Protein AF-A0A212C2B9-F1 (afdb_monomer)

Secondary structure (DSSP, 8-state):
-HHHHHHHHHHH---HHHHHHHHHHHHHHHHHHHHHHHHHHHHHHHHSSTTTT-HHHHS-BTTBEEEEEHHHHHHHHHHHHHHHHHHHHS--PPEEEEEEESSSTTS--EEEE-HHHHHHHHHHHHHHHHHHHHHHTTTT---PPEEEEEEE-SS-EEE-

Nearest PDB structures (foldseek):
  8zm2-assembly1_A-2  TM=9.764E-01  e=1.425E-20  Homo sapiens
  7ebb-assembly1_A  TM=9.852E-01  e=1.696E-19  Homo sapiens
  2e0a-assembly1_B  TM=9.721E-01  e=1.394E-19  Homo sapiens
  7ebb-assembly1_B  TM=9.433E-01  e=2.676E-19  Homo sapiens
  7eat-assembly1_B  TM=9.596E-01  e=1.198E-18  Homo sapiens

Solvent-accessible surface area (backbone atoms only — not comparable to full-atom values): 9058 Å² total; per-residue (Å²): 110,70,64,61,53,49,54,46,39,74,74,74,50,87,54,74,67,59,50,52,52,51,49,58,47,50,55,53,52,52,51,52,51,51,51,52,50,51,55,52,47,33,52,45,55,69,67,57,78,84,48,92,79,49,75,70,53,77,65,27,65,48,64,33,22,72,69,32,50,53,66,60,41,45,49,56,16,43,54,57,28,39,56,53,37,30,74,78,64,78,47,66,53,51,80,44,79,48,80,45,30,72,75,48,73,95,47,84,58,62,42,73,39,45,60,70,61,55,25,53,54,45,23,56,50,39,42,52,52,46,50,53,45,52,68,74,27,58,92,72,77,58,61,72,58,49,70,37,42,40,38,33,50,96,87,50,78,46,80,81

Radius of gyration: 19.75 Å; Cα contacts (8 Å, |Δi|>4): 176; chains: 1; bounding box: 50×35×52 Å

Structure (mmCIF, N/CA/C/O backbone):
data_AF-A0A212C2B9-F1
#
_entry.id   AF-A0A212C2B9-F1
#
loop_
_atom_site.group_PDB
_atom_site.id
_atom_site.type_symbol
_atom_site.label_atom_id
_atom_site.label_alt_id
_atom_site.label_comp_id
_atom_site.label_asym_id
_atom_site.label_entity_id
_atom_site.label_seq_id
_atom_site.pdbx_PDB_ins_code
_atom_site.Cartn_x
_atom_site.Cartn_y
_atom_site.Cartn_z
_atom_site.occupancy
_atom_site.B_iso_or_equiv
_atom_site.auth_seq_id
_atom_site.auth_comp_id
_atom_site.auth_asym_id
_atom_site.auth_atom_id
_atom_site.pdbx_PDB_model_num
ATOM 1 N N . MET A 1 1 ? 21.974 0.874 -2.342 1.00 87.25 1 MET A N 1
ATOM 2 C CA . MET A 1 1 ? 21.520 -0.462 -2.796 1.00 87.25 1 MET A CA 1
ATOM 3 C C . MET A 1 1 ? 20.866 -0.373 -4.166 1.00 87.25 1 MET A C 1
ATOM 5 O O . MET A 1 1 ? 21.416 -0.961 -5.076 1.00 87.25 1 MET A O 1
ATOM 9 N N . ALA A 1 2 ? 19.765 0.375 -4.337 1.00 92.25 2 ALA A N 1
ATOM 10 C CA . ALA A 1 2 ? 19.106 0.512 -5.645 1.00 92.25 2 ALA A CA 1
ATOM 11 C C . ALA A 1 2 ? 20.039 1.072 -6.736 1.00 92.25 2 ALA A C 1
ATOM 13 O O . ALA A 1 2 ? 20.124 0.496 -7.810 1.00 92.25 2 ALA A O 1
ATOM 14 N N . GLU A 1 3 ? 20.800 2.123 -6.421 1.00 94.00 3 GLU A N 1
ATOM 15 C CA . GLU A 1 3 ? 21.782 2.736 -7.330 1.00 94.00 3 GLU A CA 1
ATOM 16 C C . GLU A 1 3 ? 22.835 1.737 -7.833 1.00 94.00 3 GLU A C 1
ATOM 18 O O . GLU A 1 3 ? 22.990 1.581 -9.034 1.00 94.00 3 GLU A O 1
ATOM 23 N N . GLY A 1 4 ? 23.441 0.937 -6.949 1.00 94.81 4 GLY A N 1
ATOM 24 C CA . GLY A 1 4 ? 24.406 -0.089 -7.367 1.00 94.81 4 GLY A CA 1
ATOM 25 C C . GLY A 1 4 ? 23.819 -1.184 -8.272 1.00 94.81 4 GLY A C 1
ATOM 26 O O . GLY A 1 4 ? 24.532 -1.748 -9.093 1.00 94.81 4 GLY A O 1
ATOM 27 N N . VAL A 1 5 ? 22.516 -1.481 -8.168 1.00 94.19 5 VAL A N 1
ATOM 28 C CA . VAL A 1 5 ? 21.844 -2.401 -9.108 1.00 94.19 5 VAL A CA 1
ATOM 29 C C . VAL A 1 5 ? 21.635 -1.730 -10.470 1.00 94.19 5 VAL A C 1
ATOM 31 O O . VAL A 1 5 ? 21.746 -2.395 -11.498 1.00 94.19 5 VAL A O 1
ATOM 34 N N . VAL A 1 6 ? 21.365 -0.421 -10.489 1.00 95.00 6 VAL A N 1
ATOM 35 C CA . VAL A 1 6 ? 21.270 0.370 -11.726 1.00 95.00 6 VAL A CA 1
ATOM 36 C C . VAL A 1 6 ? 22.634 0.458 -12.410 1.00 95.00 6 VAL A C 1
ATOM 38 O O . VAL A 1 6 ? 22.728 0.092 -13.575 1.00 95.00 6 VAL A O 1
ATOM 41 N N . GLU A 1 7 ? 23.694 0.813 -11.681 1.00 96.31 7 GLU A N 1
ATOM 42 C CA . GLU A 1 7 ? 25.072 0.848 -12.196 1.00 96.31 7 GLU A CA 1
ATOM 43 C C . GLU A 1 7 ? 25.502 -0.508 -12.771 1.00 96.31 7 GLU A C 1
ATOM 45 O O . GLU A 1 7 ? 26.092 -0.578 -13.851 1.00 96.31 7 GLU A O 1
ATOM 50 N N . TYR A 1 8 ? 25.171 -1.604 -12.073 1.00 93.94 8 TYR A N 1
ATOM 51 C CA . TYR A 1 8 ? 25.438 -2.960 -12.550 1.00 93.94 8 TYR A CA 1
ATOM 52 C C . TYR A 1 8 ? 24.719 -3.240 -13.873 1.00 93.94 8 TYR A C 1
ATOM 54 O O . TYR A 1 8 ? 25.336 -3.700 -14.834 1.00 93.94 8 TYR A O 1
ATOM 62 N N . LYS A 1 9 ? 23.421 -2.924 -13.939 1.00 94.31 9 LYS A N 1
ATOM 63 C CA . LYS A 1 9 ? 22.607 -3.099 -15.144 1.00 94.31 9 LYS A CA 1
ATOM 64 C C . LYS A 1 9 ? 23.137 -2.275 -16.320 1.00 94.31 9 LYS A C 1
ATOM 66 O O . LYS A 1 9 ? 23.150 -2.771 -17.443 1.00 94.31 9 LYS A O 1
ATOM 71 N N . GLU A 1 10 ? 23.554 -1.036 -16.079 1.00 95.12 10 GLU A N 1
ATOM 72 C CA . GLU A 1 10 ? 24.099 -0.143 -17.109 1.00 95.12 10 GLU A CA 1
ATOM 73 C C . GLU A 1 10 ? 25.476 -0.602 -17.607 1.00 95.12 10 GLU A C 1
ATOM 75 O O . GLU A 1 10 ? 25.754 -0.513 -18.801 1.00 95.12 10 GLU A O 1
ATOM 80 N N . SER A 1 11 ? 26.312 -1.146 -16.719 1.00 95.88 11 SER A N 1
ATOM 81 C CA . SER A 1 11 ? 27.681 -1.562 -17.052 1.00 95.88 11 SER A CA 1
ATOM 82 C C . SER A 1 11 ? 27.763 -2.949 -17.699 1.00 95.88 11 SER A C 1
ATOM 84 O O . SER A 1 11 ? 28.598 -3.168 -18.575 1.00 95.88 11 SER A O 1
ATOM 86 N N . PHE A 1 12 ? 26.928 -3.899 -17.264 1.00 93.44 12 PHE A N 1
ATOM 87 C CA . PHE A 1 12 ? 27.049 -5.319 -17.630 1.00 93.44 12 PHE A CA 1
ATOM 88 C C . PHE A 1 12 ? 25.833 -5.879 -18.382 1.00 93.44 12 PHE A C 1
ATOM 90 O O . PHE A 1 12 ? 25.879 -7.010 -18.866 1.00 93.44 12 PHE A O 1
ATOM 97 N N . GLY A 1 13 ? 24.756 -5.101 -18.522 1.00 90.56 13 GLY A N 1
ATOM 98 C CA . GLY A 1 13 ? 23.504 -5.563 -19.112 1.00 90.56 13 GLY A CA 1
ATOM 99 C C . GLY A 1 13 ? 22.671 -6.415 -18.150 1.00 90.56 13 GLY A C 1
ATOM 100 O O . GLY A 1 13 ? 22.843 -6.378 -16.933 1.00 90.56 13 GLY A O 1
ATOM 101 N N . VAL A 1 14 ? 21.708 -7.158 -18.702 1.00 90.88 14 VAL A N 1
ATOM 102 C CA . VAL A 1 14 ? 20.768 -7.982 -17.928 1.00 90.88 14 VAL A CA 1
ATOM 103 C C . VAL A 1 14 ? 2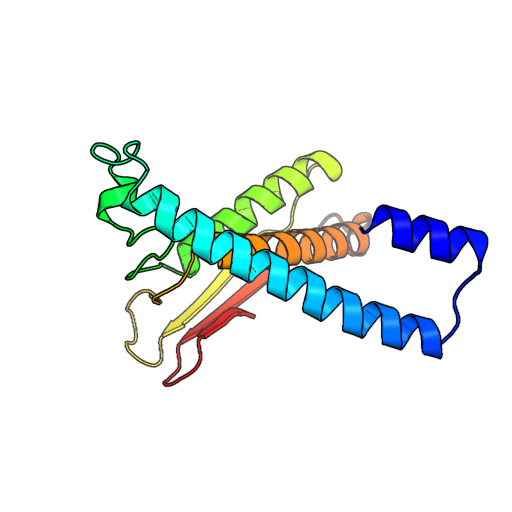0.752 -9.395 -18.493 1.00 90.88 14 VAL A C 1
ATOM 105 O O . VAL A 1 14 ? 20.409 -9.583 -19.659 1.00 90.88 14 VAL A O 1
ATOM 108 N N . ASP A 1 15 ? 21.054 -10.387 -17.657 1.00 92.88 15 ASP A N 1
ATOM 109 C CA . ASP A 1 15 ? 20.828 -11.798 -17.967 1.00 92.88 15 ASP A CA 1
ATOM 110 C C . ASP A 1 15 ? 19.789 -12.421 -17.008 1.00 92.88 15 ASP A C 1
ATOM 112 O O . ASP A 1 15 ? 19.633 -11.957 -15.867 1.00 92.88 15 ASP A O 1
ATOM 116 N N . PRO A 1 16 ? 19.044 -13.458 -17.441 1.00 93.69 16 PRO A N 1
ATOM 117 C CA . PRO A 1 16 ? 17.960 -14.029 -16.640 1.00 93.69 16 PRO A CA 1
ATOM 118 C C . PRO A 1 16 ? 18.416 -14.637 -15.309 1.00 93.69 16 PRO A C 1
ATOM 120 O O . PRO A 1 16 ? 17.694 -14.542 -14.316 1.00 93.69 16 PRO A O 1
ATOM 123 N N . VAL A 1 17 ? 19.609 -15.240 -15.271 1.00 94.88 17 VAL A N 1
ATOM 124 C CA . VAL A 1 17 ? 20.112 -15.945 -14.084 1.00 94.88 17 VAL A CA 1
ATOM 125 C C . VAL A 1 17 ? 20.497 -14.932 -13.014 1.00 94.88 17 VAL A C 1
ATOM 127 O O . VAL A 1 17 ? 20.056 -15.035 -11.867 1.00 94.88 17 VAL A O 1
ATOM 130 N N . THR A 1 18 ? 21.257 -13.904 -13.387 1.00 93.44 18 THR A N 1
ATOM 131 C CA . THR A 1 18 ? 21.607 -12.824 -12.464 1.00 93.44 18 THR A CA 1
ATOM 132 C C . THR A 1 18 ? 20.371 -12.068 -12.001 1.00 93.44 18 THR A C 1
ATOM 134 O O . THR A 1 18 ? 20.259 -11.776 -10.814 1.00 93.44 18 THR A O 1
ATOM 137 N N . SER A 1 19 ? 19.402 -11.817 -12.885 1.00 94.38 19 SER A N 1
ATOM 138 C CA . SER A 1 19 ? 18.151 -11.144 -12.508 1.00 94.38 19 SER A CA 1
ATOM 139 C C . SER A 1 19 ? 17.406 -11.898 -11.407 1.00 94.38 19 SER A C 1
ATOM 141 O O . SER A 1 19 ? 16.993 -11.295 -10.417 1.00 94.38 19 SER A O 1
ATOM 143 N N . GLN A 1 20 ? 17.291 -13.224 -11.530 1.00 95.94 20 GLN A N 1
ATOM 144 C CA . GLN A 1 20 ? 16.652 -14.060 -10.514 1.00 95.94 20 GLN A CA 1
ATOM 145 C C . GLN A 1 20 ? 17.416 -14.029 -9.181 1.00 95.94 20 GLN A C 1
ATOM 147 O O . GLN A 1 20 ? 16.807 -13.910 -8.116 1.00 95.94 20 GLN A O 1
ATOM 152 N N . ASN A 1 21 ? 18.748 -14.093 -9.233 1.00 96.06 21 ASN A N 1
ATOM 153 C CA . ASN A 1 21 ? 19.593 -14.043 -8.040 1.00 96.06 21 ASN A CA 1
ATOM 154 C C . ASN A 1 21 ? 19.518 -12.682 -7.334 1.00 96.06 21 ASN A C 1
ATOM 156 O O . ASN A 1 21 ? 19.418 -12.626 -6.108 1.00 96.06 21 ASN A O 1
ATOM 160 N N . VAL A 1 22 ? 19.529 -11.588 -8.101 1.00 95.88 22 VAL A N 1
ATOM 161 C CA . VAL A 1 22 ? 19.386 -10.220 -7.590 1.00 95.88 22 VAL A CA 1
ATOM 162 C C . VAL A 1 22 ? 18.009 -10.035 -6.961 1.00 95.88 22 VAL A C 1
ATOM 164 O O . VAL A 1 22 ? 17.935 -9.526 -5.847 1.00 95.88 22 VAL A O 1
ATOM 167 N N . GLN A 1 23 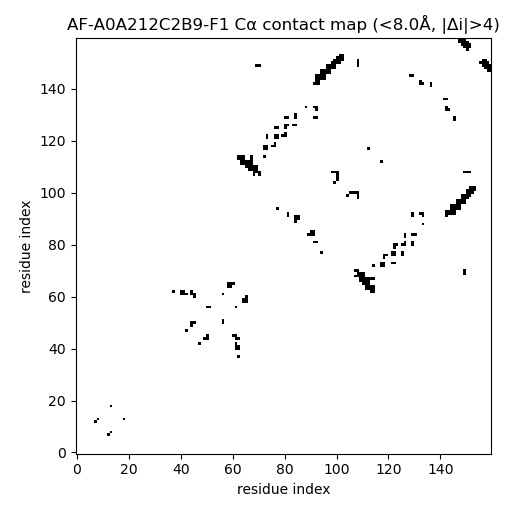? 16.936 -10.500 -7.606 1.00 96.44 23 GLN A N 1
ATOM 168 C CA . GLN A 1 23 ? 15.582 -10.445 -7.047 1.00 96.44 23 GLN A CA 1
ATOM 169 C C . GLN A 1 23 ? 15.509 -11.171 -5.696 1.00 96.44 23 GLN A C 1
ATOM 171 O O . GLN A 1 23 ? 15.132 -10.573 -4.689 1.00 96.44 23 GLN A O 1
ATOM 176 N N . TYR A 1 24 ? 15.964 -12.429 -5.650 1.00 97.56 24 TYR A N 1
ATOM 177 C CA . TYR A 1 24 ? 16.000 -13.222 -4.418 1.00 97.56 24 TYR A CA 1
ATOM 178 C C . TYR A 1 24 ? 16.804 -12.532 -3.305 1.00 97.56 24 TYR A C 1
ATOM 180 O O . TYR A 1 24 ? 16.395 -12.510 -2.140 1.00 97.56 24 TYR A O 1
ATOM 188 N N . PHE A 1 25 ? 17.951 -11.951 -3.659 1.00 97.75 25 PHE A N 1
ATOM 189 C CA . PHE A 1 25 ? 18.780 -11.209 -2.721 1.00 97.75 25 PHE A CA 1
ATOM 190 C C . PHE A 1 25 ? 18.064 -9.962 -2.189 1.00 97.75 25 PHE A C 1
ATOM 192 O O . PHE A 1 25 ? 18.020 -9.763 -0.973 1.00 97.75 25 PHE A O 1
ATOM 199 N N . LEU A 1 26 ? 17.503 -9.132 -3.072 1.00 97.94 26 LEU A N 1
ATOM 200 C CA . LEU A 1 26 ? 16.879 -7.863 -2.702 1.00 97.94 26 LEU A CA 1
ATOM 201 C C . LEU A 1 26 ? 15.651 -8.078 -1.820 1.00 97.94 26 LEU A C 1
ATOM 203 O O . LEU A 1 26 ? 15.509 -7.368 -0.824 1.00 97.94 26 LEU A O 1
ATOM 207 N N . ASP A 1 27 ? 14.828 -9.088 -2.107 1.00 98.00 27 ASP A N 1
ATOM 208 C CA . ASP A 1 27 ? 13.661 -9.414 -1.284 1.00 98.00 27 ASP A CA 1
ATOM 209 C C . ASP A 1 27 ? 14.074 -9.740 0.157 1.00 98.00 27 ASP A C 1
ATOM 211 O O . ASP A 1 27 ? 13.543 -9.182 1.122 1.00 98.00 27 ASP A O 1
ATOM 215 N N . ARG A 1 28 ? 15.101 -10.579 0.326 1.00 98.06 28 ARG A N 1
ATOM 216 C CA . ARG A 1 28 ? 15.628 -10.938 1.652 1.00 98.06 28 ARG A CA 1
ATOM 217 C C . ARG A 1 28 ? 16.308 -9.763 2.338 1.00 98.06 28 ARG A C 1
ATOM 219 O O . ARG A 1 28 ? 16.118 -9.557 3.538 1.00 98.06 28 ARG A O 1
ATOM 226 N N . PHE A 1 29 ? 17.091 -8.993 1.591 1.00 98.25 29 PHE A N 1
ATOM 227 C CA . PHE A 1 29 ? 17.802 -7.830 2.104 1.00 98.25 29 PHE A CA 1
ATOM 228 C C . PHE A 1 29 ? 16.824 -6.773 2.627 1.00 98.25 29 PHE A C 1
ATOM 230 O O . PHE A 1 29 ? 16.954 -6.307 3.763 1.00 98.25 29 PHE A O 1
ATOM 237 N N . TYR A 1 30 ? 15.806 -6.418 1.841 1.00 98.12 30 TYR A N 1
ATOM 238 C CA . TYR A 1 30 ? 14.824 -5.419 2.244 1.00 98.12 30 TYR A CA 1
ATOM 239 C C . TYR A 1 30 ? 13.897 -5.929 3.347 1.00 98.12 30 TYR A C 1
ATOM 241 O O . TYR A 1 30 ? 13.626 -5.166 4.277 1.00 98.12 30 TYR A O 1
ATOM 249 N N . MET A 1 31 ? 13.508 -7.208 3.339 1.00 98.06 31 MET A N 1
ATOM 250 C CA . MET A 1 31 ? 12.763 -7.804 4.453 1.00 98.06 31 MET A CA 1
ATOM 251 C C . MET A 1 31 ? 13.569 -7.767 5.760 1.00 98.06 31 MET A C 1
ATOM 253 O O . MET A 1 31 ? 13.061 -7.336 6.796 1.00 98.06 31 MET A O 1
ATOM 257 N N . SER A 1 32 ? 14.859 -8.121 5.711 1.00 98.25 32 SER A N 1
ATOM 258 C CA . SER A 1 32 ? 15.766 -8.008 6.861 1.00 98.25 32 SER A CA 1
ATOM 259 C C . SER A 1 32 ? 15.903 -6.562 7.340 1.00 98.25 32 SER A C 1
ATOM 261 O O . SER A 1 32 ? 15.974 -6.296 8.538 1.00 98.25 32 SER A O 1
ATOM 263 N N . ARG A 1 33 ? 15.936 -5.592 6.424 1.00 97.88 33 ARG A N 1
ATOM 264 C CA . ARG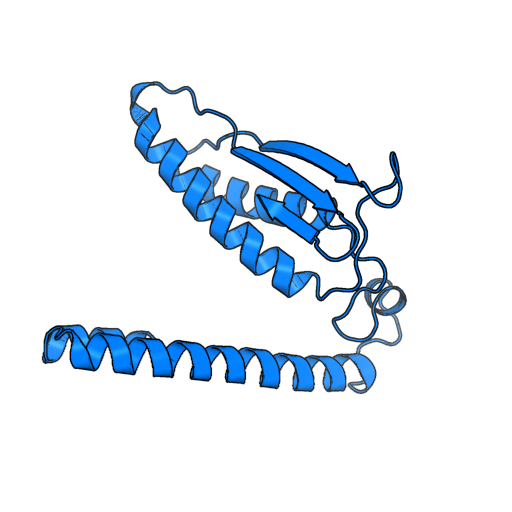 A 1 33 ? 16.004 -4.176 6.794 1.00 97.88 33 ARG A CA 1
ATOM 265 C C . ARG A 1 33 ? 14.715 -3.698 7.466 1.00 97.88 33 ARG A C 1
ATOM 267 O O . ARG A 1 33 ? 14.788 -2.919 8.418 1.00 97.88 33 ARG A O 1
ATOM 274 N N . ILE A 1 34 ? 13.552 -4.144 6.990 1.00 98.12 34 ILE A N 1
ATOM 275 C CA . ILE A 1 34 ? 12.254 -3.839 7.607 1.00 98.12 34 ILE A CA 1
ATOM 276 C C . ILE A 1 34 ? 12.198 -4.426 9.024 1.00 98.12 34 ILE A C 1
ATOM 278 O O . ILE A 1 34 ? 11.831 -3.706 9.953 1.00 98.12 34 ILE A O 1
ATOM 282 N N . SER A 1 35 ? 12.635 -5.674 9.226 1.00 98.44 35 SER A N 1
ATOM 283 C CA . SER A 1 35 ? 12.625 -6.312 10.551 1.00 98.44 35 SER A CA 1
ATOM 284 C C . SER A 1 35 ? 13.574 -5.635 11.547 1.00 98.44 35 SER A C 1
ATOM 286 O O . SER A 1 35 ? 13.175 -5.353 12.677 1.00 98.44 35 SER A O 1
ATOM 288 N N . ILE A 1 36 ? 14.791 -5.269 11.127 1.00 98.38 36 ILE A N 1
ATOM 289 C CA . ILE A 1 36 ? 15.737 -4.515 11.967 1.00 98.38 36 ILE A CA 1
ATOM 290 C C . ILE A 1 36 ? 15.133 -3.166 12.378 1.00 98.38 36 ILE A C 1
ATOM 292 O O . ILE A 1 36 ? 15.171 -2.801 13.554 1.00 98.38 36 ILE A O 1
ATOM 296 N N . ARG A 1 37 ? 14.520 -2.434 11.434 1.00 96.81 37 ARG A N 1
ATOM 297 C CA . ARG A 1 37 ? 13.833 -1.168 11.741 1.00 96.81 37 ARG A CA 1
ATOM 298 C C . ARG A 1 37 ? 12.662 -1.368 12.695 1.00 96.81 37 ARG A C 1
ATOM 300 O O . ARG A 1 37 ? 12.464 -0.525 13.563 1.00 96.81 37 ARG A O 1
ATOM 307 N N . MET A 1 38 ? 11.912 -2.460 12.561 1.00 97.38 38 MET A N 1
ATOM 308 C CA . MET A 1 38 ? 10.820 -2.790 13.474 1.00 97.38 38 MET A CA 1
ATOM 309 C C . MET A 1 38 ? 11.331 -2.956 14.911 1.00 97.38 38 MET A C 1
ATOM 311 O O . MET A 1 38 ? 10.809 -2.307 15.814 1.00 97.38 38 MET A O 1
ATOM 315 N N . LEU A 1 39 ? 12.390 -3.746 15.122 1.00 97.56 39 LEU A N 1
ATOM 316 C CA . LEU A 1 39 ? 12.974 -3.972 16.451 1.00 97.56 39 LEU A CA 1
ATOM 317 C C . LEU A 1 39 ? 13.528 -2.684 17.074 1.00 97.56 39 LEU A C 1
ATOM 319 O O . LEU A 1 39 ? 13.227 -2.376 18.228 1.00 97.56 39 LEU A O 1
ATOM 323 N N . LEU A 1 40 ? 14.296 -1.908 16.301 1.00 95.19 40 LEU A N 1
ATOM 324 C CA . LEU A 1 40 ? 14.859 -0.638 16.763 1.00 95.19 40 LEU A CA 1
ATOM 325 C C . LEU A 1 40 ? 13.758 0.363 17.124 1.00 95.19 40 LEU A C 1
ATOM 327 O O . LEU A 1 40 ? 13.787 0.936 18.211 1.00 95.19 40 LEU A O 1
ATOM 331 N N . ASN A 1 41 ? 12.757 0.530 16.253 1.00 92.62 41 ASN A N 1
ATOM 332 C CA . ASN A 1 41 ? 11.640 1.440 16.499 1.00 92.62 41 ASN A CA 1
ATOM 333 C C . ASN A 1 41 ? 10.863 1.042 17.753 1.00 92.62 41 ASN A C 1
ATOM 335 O O . ASN A 1 41 ? 10.538 1.906 18.559 1.00 92.62 41 ASN A O 1
ATOM 339 N N . GLN A 1 42 ? 10.591 -0.249 17.942 1.00 93.81 42 GLN A N 1
ATOM 340 C CA . GLN A 1 42 ? 9.898 -0.740 19.131 1.00 93.81 42 GLN A CA 1
ATOM 341 C C . GLN A 1 42 ? 10.670 -0.405 20.409 1.00 93.81 42 GLN A C 1
ATOM 343 O O . GLN A 1 42 ? 10.118 0.221 21.315 1.00 93.81 42 GLN A O 1
ATOM 348 N N . HIS A 1 43 ? 11.964 -0.732 20.458 1.00 92.44 43 HIS A N 1
ATOM 349 C CA . HIS A 1 43 ? 12.796 -0.434 21.621 1.00 92.44 43 HIS A CA 1
ATOM 350 C C . HIS A 1 43 ? 12.880 1.077 21.893 1.00 92.44 43 HIS A C 1
ATOM 352 O O . HIS A 1 43 ? 12.652 1.528 23.015 1.00 92.44 43 HIS A O 1
ATOM 358 N N . SER A 1 44 ? 13.148 1.885 20.864 1.00 90.38 44 SER A N 1
ATOM 359 C CA . SER A 1 44 ? 13.253 3.339 21.010 1.00 90.38 44 SER A CA 1
ATOM 360 C C . SER A 1 44 ? 11.933 4.003 21.410 1.00 90.38 44 SER A C 1
ATOM 362 O O . SER A 1 44 ? 11.951 4.921 22.226 1.00 90.38 44 SER A O 1
ATOM 364 N N . LEU A 1 45 ? 10.788 3.565 20.878 1.00 89.25 45 LEU A N 1
ATOM 365 C CA . LEU A 1 45 ? 9.485 4.162 21.203 1.00 89.25 45 LEU A CA 1
ATOM 366 C C . LEU A 1 45 ? 9.029 3.821 22.625 1.00 89.25 45 LEU A C 1
ATOM 368 O O . LEU A 1 45 ? 8.400 4.658 23.271 1.00 89.25 45 LEU A O 1
ATOM 372 N N . LEU A 1 46 ? 9.354 2.624 23.118 1.00 88.44 46 LEU A N 1
ATOM 373 C CA . LEU A 1 46 ? 8.977 2.183 24.463 1.00 88.44 46 LEU A CA 1
ATOM 374 C C . LEU A 1 46 ? 9.935 2.703 25.545 1.00 88.44 46 LEU A C 1
ATOM 376 O O . LEU A 1 46 ? 9.486 3.098 26.620 1.00 88.44 46 LEU A O 1
ATOM 380 N N . PHE A 1 47 ? 11.241 2.738 25.265 1.00 88.81 47 PHE A N 1
ATOM 381 C CA . PHE A 1 47 ? 12.272 2.987 26.282 1.00 88.81 47 PHE A CA 1
ATOM 382 C C . PHE A 1 47 ? 13.113 4.249 26.037 1.00 88.81 47 PHE A C 1
ATOM 384 O O . PHE A 1 47 ? 13.842 4.681 26.924 1.00 88.81 47 PHE A O 1
ATOM 391 N N . GLY A 1 48 ? 12.995 4.900 24.877 1.00 81.88 48 GLY A N 1
ATOM 392 C CA . GLY A 1 48 ? 13.825 6.047 24.476 1.00 81.88 48 GLY A CA 1
ATOM 393 C C . GLY A 1 48 ? 13.464 7.398 25.110 1.00 81.88 48 GLY A C 1
ATOM 394 O O . GLY A 1 48 ? 13.901 8.436 24.619 1.00 81.88 48 GLY A O 1
ATOM 395 N N . GLY A 1 49 ? 12.637 7.426 26.160 1.00 67.38 49 GLY A N 1
ATOM 396 C CA . GLY A 1 49 ? 12.390 8.608 27.003 1.00 67.38 49 GLY A CA 1
ATOM 397 C C . GLY A 1 49 ? 11.566 9.757 26.396 1.00 67.38 49 GLY A C 1
ATOM 398 O O . GLY A 1 49 ? 11.061 10.588 27.145 1.00 67.38 49 GLY A O 1
ATOM 399 N N . LYS A 1 50 ? 11.360 9.801 25.072 1.00 60.12 50 LYS A N 1
ATOM 400 C CA . LYS A 1 50 ? 10.686 10.917 24.369 1.00 60.12 50 LYS A CA 1
ATOM 401 C C . LYS A 1 50 ? 9.145 10.888 24.397 1.00 60.12 50 LYS A C 1
ATOM 403 O O . LYS A 1 50 ? 8.518 11.818 23.903 1.00 60.12 50 LYS A O 1
ATOM 408 N N . GLY A 1 51 ? 8.526 9.849 24.967 1.00 55.56 51 GLY A N 1
ATOM 409 C CA . GLY A 1 51 ? 7.104 9.537 24.748 1.00 55.56 51 GLY A CA 1
ATOM 410 C C . GLY A 1 51 ? 6.137 9.711 25.924 1.00 55.56 51 GLY A C 1
ATOM 411 O O . GLY A 1 51 ? 4.947 9.470 25.746 1.00 55.56 51 GLY A O 1
ATOM 412 N N . LYS A 1 52 ? 6.579 10.145 27.114 1.00 53.72 52 LYS A N 1
ATOM 413 C CA . LYS A 1 52 ? 5.704 10.186 28.311 1.00 53.72 52 LYS A CA 1
ATOM 414 C C . LYS A 1 52 ? 4.532 11.192 28.242 1.00 53.72 52 LYS A C 1
ATOM 416 O O . LYS A 1 52 ? 3.713 11.199 29.154 1.00 53.72 52 LYS A O 1
ATOM 421 N N . GLY A 1 53 ? 4.420 12.010 27.186 1.00 52.81 53 GLY A N 1
ATOM 422 C CA . GLY A 1 53 ? 3.400 13.068 27.073 1.00 52.81 53 GLY A CA 1
ATOM 423 C C . GLY A 1 53 ? 2.546 13.107 25.797 1.00 52.81 53 GLY A C 1
ATOM 424 O O . GLY A 1 53 ? 1.530 13.798 25.802 1.00 52.81 53 GLY A O 1
ATOM 425 N N . SER A 1 54 ? 2.885 12.391 24.714 1.00 57.03 54 SER A N 1
ATOM 426 C CA . SER A 1 54 ? 2.092 12.488 23.472 1.00 57.03 54 SER A CA 1
ATOM 427 C C . SER A 1 54 ? 0.869 11.569 23.504 1.00 57.03 54 SER A C 1
ATOM 429 O O . SER A 1 54 ? 0.981 10.375 23.784 1.00 57.03 54 SER A O 1
ATOM 431 N N . LEU A 1 55 ? -0.305 12.106 23.159 1.00 55.28 55 LEU A N 1
ATOM 432 C CA . LEU A 1 55 ? -1.569 11.364 23.036 1.00 55.28 55 LEU A CA 1
ATOM 433 C C . LEU A 1 55 ? -1.465 10.166 22.074 1.00 55.28 55 LEU A C 1
ATOM 435 O O . LEU A 1 55 ? -2.123 9.150 22.294 1.00 55.28 55 LEU A O 1
ATOM 439 N N . SER A 1 56 ? -0.600 10.248 21.057 1.00 56.94 56 SER A N 1
ATOM 440 C CA . SER A 1 56 ? -0.347 9.159 20.106 1.00 56.94 56 SER A CA 1
ATOM 441 C C . SER A 1 56 ? 0.320 7.933 20.747 1.00 56.94 56 SER A C 1
ATOM 443 O O . SER A 1 56 ? -0.022 6.811 20.376 1.00 56.94 56 SER A O 1
ATOM 445 N N . HIS A 1 57 ? 1.165 8.111 21.772 1.00 59.34 57 HIS A N 1
ATOM 446 C CA . HIS A 1 57 ? 1.776 7.001 22.522 1.00 59.34 57 HIS A CA 1
ATOM 447 C C . HIS A 1 57 ? 0.792 6.279 23.448 1.00 59.34 57 HIS A C 1
ATOM 449 O O . HIS A 1 57 ? 1.032 5.133 23.803 1.00 59.34 57 HIS A O 1
ATOM 455 N N . ARG A 1 58 ? -0.328 6.908 23.834 1.00 66.44 58 ARG A N 1
ATOM 456 C CA . ARG A 1 58 ? -1.323 6.265 24.712 1.00 66.44 58 ARG A CA 1
ATOM 457 C C . ARG A 1 58 ? -2.171 5.212 23.997 1.00 66.44 58 ARG A C 1
ATOM 459 O O . ARG A 1 58 ? -2.701 4.326 24.654 1.00 66.44 58 ARG A O 1
ATOM 466 N N . LYS A 1 59 ? -2.305 5.320 22.671 1.00 79.38 59 LYS A N 1
ATOM 467 C CA . LYS A 1 59 ? -3.080 4.384 21.840 1.00 79.38 59 LYS A CA 1
ATOM 468 C C . LYS A 1 59 ? -2.228 3.286 21.194 1.00 79.38 59 LYS A C 1
ATOM 470 O O . LYS A 1 59 ? -2.796 2.367 20.625 1.00 79.38 59 LYS A O 1
ATOM 475 N N . HIS A 1 60 ? -0.898 3.376 21.261 1.00 88.62 60 HIS A N 1
ATOM 476 C CA . HIS A 1 60 ? 0.016 2.466 20.566 1.00 88.62 60 HIS A CA 1
ATOM 477 C C . HIS A 1 60 ? 0.946 1.745 21.545 1.00 88.62 60 HIS A C 1
ATOM 479 O O . HIS A 1 60 ? 1.415 2.329 22.519 1.00 88.62 60 HIS A O 1
ATOM 485 N N . VAL A 1 61 ? 1.278 0.493 21.236 1.00 91.75 61 VAL A N 1
ATOM 486 C CA . VAL A 1 61 ? 2.372 -0.252 21.868 1.00 91.75 61 VAL A CA 1
ATOM 487 C C . VAL A 1 61 ? 3.590 -0.146 20.951 1.00 91.75 61 VAL A C 1
ATOM 489 O O . VAL A 1 61 ? 3.709 -0.848 19.943 1.00 91.75 61 VAL A O 1
ATOM 492 N N . GLY A 1 62 ? 4.464 0.816 21.255 1.00 91.38 62 GLY A N 1
ATOM 493 C CA . GLY A 1 62 ? 5.554 1.202 20.359 1.00 91.38 62 GLY A CA 1
ATOM 494 C C . GLY A 1 62 ? 5.005 1.703 19.020 1.00 91.38 62 GLY A C 1
ATOM 495 O O . GLY A 1 62 ? 4.307 2.713 18.988 1.00 91.38 62 GLY A O 1
ATOM 496 N N . SER A 1 63 ? 5.307 1.006 17.919 1.00 92.75 63 SER A N 1
ATOM 497 C CA . SER A 1 63 ? 4.752 1.302 16.585 1.00 92.75 63 SER A CA 1
ATOM 498 C C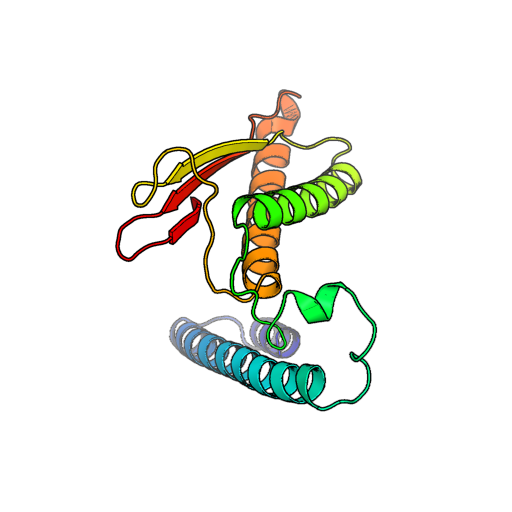 . SER A 1 63 ? 3.465 0.534 16.245 1.00 92.75 63 SER A C 1
ATOM 500 O O . SER A 1 63 ? 2.896 0.754 15.177 1.00 92.75 63 SER A O 1
ATOM 502 N N . ILE A 1 64 ? 3.002 -0.369 17.115 1.00 96.38 64 ILE A N 1
ATOM 503 C CA . ILE A 1 64 ? 1.819 -1.208 16.878 1.00 96.38 64 ILE A CA 1
ATOM 504 C C . ILE A 1 64 ? 0.579 -0.508 17.431 1.00 96.38 64 ILE A C 1
ATOM 506 O O . ILE A 1 64 ? 0.566 -0.082 18.585 1.00 96.38 64 ILE A O 1
ATOM 510 N N . ASN A 1 65 ? -0.479 -0.430 16.628 1.00 95.25 65 ASN A N 1
ATOM 511 C CA . ASN A 1 65 ? -1.803 -0.016 17.072 1.00 95.25 65 ASN A CA 1
ATOM 512 C C . ASN A 1 65 ? -2.674 -1.267 17.297 1.00 95.25 65 ASN A C 1
ATOM 514 O O . ASN A 1 65 ? -2.935 -1.985 16.327 1.00 95.25 65 ASN A O 1
ATOM 518 N N . PRO A 1 66 ? -3.127 -1.551 18.532 1.00 95.88 66 PRO A N 1
ATOM 519 C CA . PRO A 1 66 ? -4.020 -2.674 18.811 1.00 95.88 66 PRO A CA 1
ATOM 520 C C . PRO A 1 66 ? -5.425 -2.501 18.209 1.00 95.88 66 PRO A C 1
ATOM 522 O O . PRO A 1 66 ? -6.129 -3.486 18.010 1.00 95.88 66 PRO A O 1
ATOM 525 N N . ASN A 1 67 ? -5.823 -1.268 17.892 1.00 95.31 67 ASN A N 1
ATOM 526 C CA . ASN A 1 67 ? -7.112 -0.918 17.304 1.00 95.31 67 ASN A CA 1
ATOM 527 C C . ASN A 1 67 ? -6.894 -0.101 16.020 1.00 95.31 67 ASN A C 1
ATOM 529 O O . ASN A 1 67 ? -7.445 0.989 15.864 1.00 95.31 67 ASN A O 1
ATOM 533 N N . CYS A 1 68 ? -6.036 -0.591 15.118 1.00 96.12 68 CYS A N 1
ATOM 534 C CA . CYS A 1 68 ? -5.758 0.074 13.847 1.00 96.12 68 CYS A CA 1
ATOM 535 C C . CYS A 1 68 ? -7.025 0.099 12.987 1.00 96.12 68 CYS A C 1
ATOM 537 O O . CYS A 1 68 ? -7.474 -0.956 12.538 1.00 96.12 68 CYS A O 1
ATOM 539 N N . ASN A 1 69 ? -7.587 1.285 12.753 1.00 96.25 69 ASN A N 1
ATOM 540 C CA . ASN A 1 69 ? -8.696 1.468 11.825 1.00 96.25 69 ASN A CA 1
ATOM 541 C C . ASN A 1 69 ? -8.159 1.451 10.388 1.00 96.25 69 ASN A C 1
ATOM 543 O O . ASN A 1 69 ? -7.472 2.377 9.956 1.00 96.25 69 ASN A O 1
ATOM 547 N N . VAL A 1 70 ? -8.457 0.378 9.658 1.00 97.31 70 VAL A N 1
ATOM 548 C CA . VAL A 1 70 ? -7.901 0.134 8.318 1.00 97.31 70 VAL A CA 1
ATOM 549 C C . VAL A 1 70 ? -8.362 1.202 7.325 1.00 97.31 70 VAL A C 1
ATOM 551 O O . VAL A 1 70 ? -7.562 1.690 6.529 1.00 97.31 70 VAL A O 1
ATOM 554 N N . VAL A 1 71 ? -9.630 1.606 7.410 1.00 97.25 71 VAL A N 1
ATOM 555 C CA . VAL A 1 71 ? -10.240 2.578 6.494 1.00 97.25 71 VAL A CA 1
ATOM 556 C C . VAL A 1 71 ? -9.628 3.967 6.668 1.00 97.25 71 VAL A C 1
ATOM 558 O O . VAL A 1 71 ? -9.389 4.651 5.676 1.00 97.25 71 VAL A O 1
ATOM 561 N N . GLU A 1 72 ? -9.325 4.378 7.901 1.00 97.31 72 GLU A N 1
ATOM 562 C CA . GLU A 1 72 ? -8.641 5.655 8.157 1.00 97.31 72 GLU A CA 1
ATOM 563 C C . GLU A 1 72 ? -7.245 5.678 7.525 1.00 97.31 72 GLU A C 1
ATOM 565 O O . GLU A 1 72 ? -6.908 6.626 6.823 1.00 97.31 72 GLU A O 1
ATOM 570 N N . VAL A 1 73 ? -6.464 4.603 7.679 1.00 98.06 73 VAL A N 1
ATOM 571 C CA . VAL A 1 73 ? -5.117 4.517 7.088 1.00 98.06 73 VAL A CA 1
ATOM 572 C C . VAL A 1 73 ? -5.165 4.534 5.556 1.00 98.06 73 VAL A C 1
ATOM 574 O O . VAL A 1 73 ? -4.309 5.151 4.920 1.00 98.06 73 VAL A O 1
ATOM 577 N N . ILE A 1 74 ? -6.164 3.878 4.955 1.00 98.44 74 ILE A N 1
ATOM 578 C CA . ILE A 1 74 ? -6.392 3.907 3.503 1.00 98.44 74 ILE A CA 1
ATOM 579 C C . ILE A 1 74 ? -6.717 5.325 3.038 1.00 98.44 74 ILE A C 1
ATOM 581 O O . ILE A 1 74 ? -6.104 5.792 2.081 1.00 98.44 74 ILE A O 1
ATOM 585 N N . LYS A 1 75 ? -7.632 6.020 3.723 1.00 98.44 75 LYS A N 1
ATOM 586 C CA . LYS A 1 75 ? -7.998 7.406 3.397 1.00 98.44 75 LYS A CA 1
ATOM 587 C C . LYS A 1 75 ? -6.799 8.344 3.510 1.00 98.44 75 LYS A C 1
ATOM 589 O O . LYS A 1 75 ? -6.558 9.114 2.589 1.00 98.44 75 LYS A O 1
ATOM 594 N N . ASP A 1 76 ? -5.993 8.221 4.562 1.00 98.25 76 ASP A N 1
ATOM 595 C CA . ASP A 1 76 ? -4.763 9.009 4.717 1.00 98.25 76 ASP A CA 1
ATOM 596 C C . ASP A 1 76 ? -3.759 8.746 3.581 1.00 98.25 76 ASP A C 1
ATOM 598 O O . ASP A 1 76 ? -3.120 9.671 3.069 1.00 98.25 76 ASP A O 1
ATOM 602 N N . GLY A 1 77 ? -3.605 7.481 3.176 1.00 98.50 77 GLY A N 1
ATOM 603 C CA . GLY A 1 77 ? -2.762 7.093 2.044 1.00 98.50 77 GLY A CA 1
ATOM 604 C C . GLY A 1 77 ? -3.265 7.654 0.715 1.00 98.50 77 GLY A C 1
ATOM 605 O O . GLY A 1 77 ? -2.473 8.209 -0.049 1.00 98.50 77 GLY A O 1
ATOM 606 N N . TYR A 1 78 ? -4.573 7.560 0.471 1.00 98.75 78 TYR A N 1
ATOM 607 C CA . TYR A 1 78 ? -5.230 8.126 -0.703 1.00 98.75 78 TYR A CA 1
ATOM 608 C C . TYR A 1 78 ? -5.047 9.642 -0.763 1.00 98.75 78 TYR A C 1
ATOM 610 O O . TYR A 1 78 ? -4.553 10.139 -1.764 1.00 98.75 78 TYR A O 1
ATOM 618 N N . GLU A 1 79 ? -5.347 10.375 0.311 1.00 98.56 79 GLU A N 1
ATOM 619 C CA . GLU A 1 79 ? -5.260 11.841 0.340 1.00 98.56 79 GLU A CA 1
ATOM 620 C C . GLU A 1 79 ? -3.841 12.349 0.054 1.00 98.56 79 GLU A C 1
ATOM 622 O O . GLU A 1 79 ? -3.647 13.325 -0.671 1.00 98.56 79 GLU A O 1
ATOM 627 N N . ASN A 1 80 ? -2.814 11.680 0.583 1.00 98.31 80 ASN A N 1
ATOM 628 C CA . ASN A 1 80 ? -1.433 12.060 0.288 1.00 98.31 80 ASN A CA 1
ATOM 629 C C . ASN A 1 80 ? -1.025 11.722 -1.153 1.00 98.31 80 ASN A C 1
ATOM 631 O O . ASN A 1 80 ? -0.297 12.500 -1.772 1.00 98.31 80 ASN A O 1
ATOM 635 N N . ALA A 1 81 ? -1.486 10.594 -1.701 1.00 98.69 81 ALA A N 1
ATOM 636 C CA . ALA A 1 81 ? -1.263 10.263 -3.107 1.00 98.69 81 ALA A CA 1
ATOM 637 C C . ALA A 1 81 ? -2.013 11.236 -4.031 1.00 98.69 81 ALA A C 1
ATOM 639 O O . ALA A 1 81 ? -1.443 11.692 -5.020 1.00 98.69 81 ALA A O 1
ATOM 640 N N . ARG A 1 82 ? -3.235 11.628 -3.652 1.00 98.44 82 ARG A N 1
ATOM 641 C CA . ARG A 1 82 ? -4.092 12.589 -4.349 1.00 98.44 82 ARG A CA 1
ATOM 642 C C . ARG A 1 82 ? -3.399 13.936 -4.482 1.00 98.44 82 ARG A C 1
ATOM 644 O O . ARG A 1 82 ? -3.227 14.411 -5.594 1.00 98.44 82 ARG A O 1
ATOM 651 N N . ARG A 1 83 ? -2.876 14.486 -3.379 1.00 98.44 83 ARG A N 1
ATOM 652 C CA . ARG A 1 83 ? -2.099 15.743 -3.398 1.00 98.44 83 ARG A CA 1
ATOM 653 C C . ARG A 1 83 ? -0.893 15.677 -4.330 1.00 98.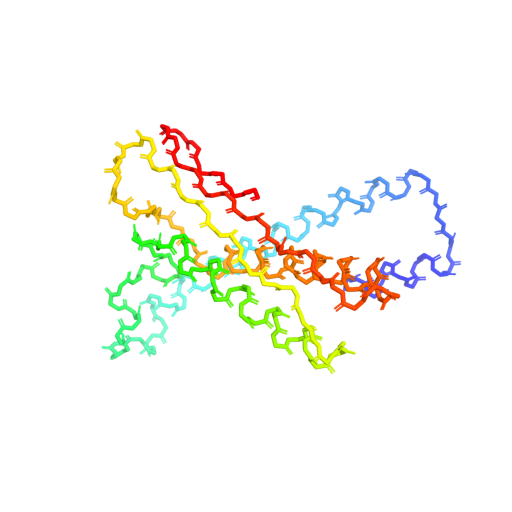44 83 ARG A C 1
ATOM 655 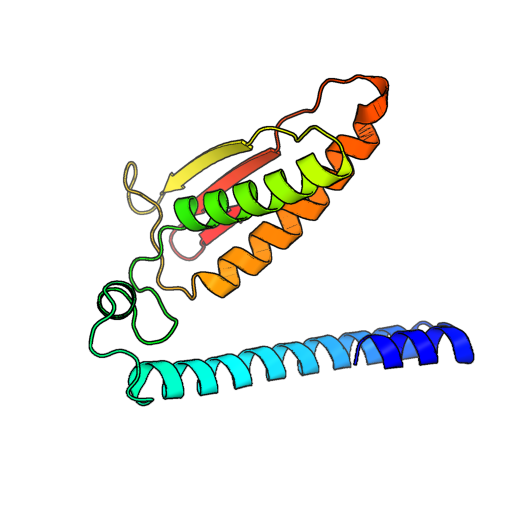O O . ARG A 1 83 ? -0.577 16.663 -4.989 1.00 98.44 83 ARG A O 1
ATOM 662 N N . LEU A 1 84 ? -0.201 14.536 -4.372 1.00 98.19 84 LEU A N 1
ATOM 663 C CA . LEU A 1 84 ? 0.912 14.341 -5.297 1.00 98.19 84 LEU A CA 1
ATOM 664 C C . LEU A 1 84 ? 0.408 14.305 -6.745 1.00 98.19 84 LEU A C 1
ATOM 666 O O . LEU A 1 84 ? 0.975 14.973 -7.599 1.00 98.19 84 LEU A O 1
ATOM 670 N N . CYS A 1 85 ? -0.667 13.565 -7.011 1.00 98.19 85 CYS A N 1
ATOM 671 C CA . CYS A 1 85 ? -1.301 13.491 -8.322 1.00 98.19 85 CYS A CA 1
ATOM 672 C C . CYS A 1 85 ? -1.745 14.876 -8.811 1.00 98.19 85 CYS A C 1
ATOM 674 O O . CYS A 1 85 ? -1.366 15.275 -9.907 1.00 98.19 85 CYS A O 1
ATOM 676 N N . ASP A 1 86 ? -2.443 15.644 -7.975 1.00 97.62 86 ASP A N 1
ATOM 677 C CA . ASP A 1 86 ? -2.890 17.004 -8.287 1.00 97.62 86 ASP A CA 1
ATOM 678 C C . ASP A 1 86 ? -1.710 17.931 -8.610 1.00 97.62 86 ASP A C 1
ATOM 680 O O . ASP A 1 86 ? -1.800 18.752 -9.519 1.00 97.62 86 ASP A O 1
ATOM 684 N N . LEU A 1 87 ? -0.568 17.778 -7.928 1.00 97.62 87 LEU A N 1
ATOM 685 C CA . LEU A 1 87 ? 0.635 18.564 -8.220 1.00 97.62 87 LEU A CA 1
ATOM 686 C C . LEU A 1 87 ? 1.205 18.285 -9.624 1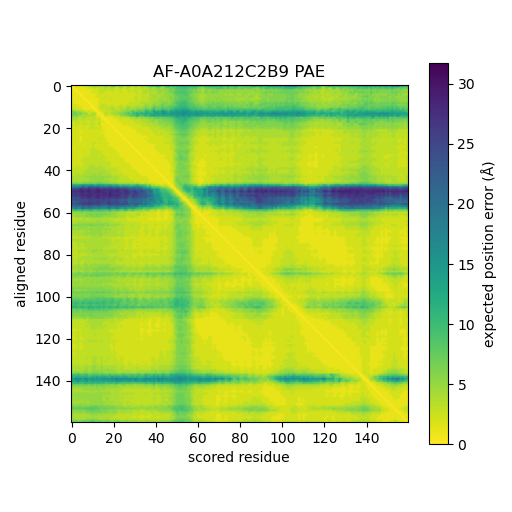.00 97.62 87 LEU A C 1
ATOM 688 O O . LEU A 1 87 ? 1.727 19.203 -10.254 1.00 97.62 87 LEU A O 1
ATOM 692 N N . TYR A 1 88 ? 1.125 17.042 -10.111 1.00 95.88 88 TYR A N 1
ATOM 693 C CA . TYR A 1 88 ? 1.674 16.647 -11.417 1.00 95.88 88 TYR A CA 1
ATOM 694 C C . TYR A 1 88 ? 0.669 16.759 -12.568 1.00 95.88 88 TYR A C 1
ATOM 696 O O . TYR A 1 88 ? 1.063 17.084 -13.686 1.00 95.88 88 TYR A O 1
ATOM 704 N N . TYR A 1 89 ? -0.609 16.486 -12.308 1.00 95.25 89 TYR A N 1
ATOM 705 C CA . TYR A 1 89 ? -1.649 16.351 -13.329 1.00 95.25 89 TYR A CA 1
ATOM 706 C C . TYR A 1 89 ? -2.772 17.393 -13.202 1.00 95.25 89 TYR A C 1
ATOM 708 O O . TYR A 1 89 ? -3.674 17.404 -14.036 1.00 95.25 89 TYR A O 1
ATOM 716 N N . ILE A 1 90 ? -2.734 18.272 -12.186 1.00 94.31 90 ILE A N 1
ATOM 717 C CA . ILE A 1 90 ? -3.735 19.330 -11.908 1.00 94.31 90 ILE A CA 1
ATOM 718 C C . ILE A 1 90 ? -5.128 18.757 -11.564 1.00 94.31 90 ILE A C 1
ATOM 720 O O . ILE A 1 90 ? -6.094 19.487 -11.357 1.00 94.31 90 ILE A O 1
ATOM 724 N N . ASN A 1 91 ? -5.241 17.433 -11.482 1.00 95.06 91 ASN A N 1
ATOM 725 C CA . ASN A 1 91 ? -6.456 16.708 -11.159 1.00 95.06 91 ASN A CA 1
ATOM 726 C C . ASN A 1 91 ? -6.097 15.298 -10.651 1.00 95.06 91 ASN A C 1
ATOM 728 O O . ASN A 1 91 ? -4.953 14.843 -10.777 1.00 95.06 91 ASN A O 1
ATOM 732 N N . SER A 1 92 ? -7.085 14.597 -10.106 1.00 97.19 92 SER A N 1
ATOM 733 C CA . 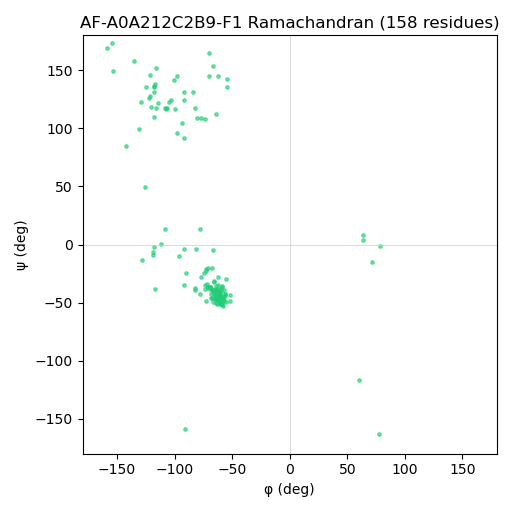SER A 1 92 ? -6.952 13.252 -9.556 1.00 97.19 92 SER A CA 1
ATOM 734 C C . SER A 1 92 ? -8.288 12.500 -9.613 1.00 97.19 92 SER A C 1
ATOM 736 O O . SER A 1 92 ? -9.351 13.121 -9.541 1.00 97.19 92 SER A O 1
ATOM 738 N N . PRO A 1 93 ? -8.267 11.162 -9.751 1.00 97.88 93 PRO A N 1
ATOM 739 C CA . PRO A 1 93 ? -9.481 10.357 -9.651 1.00 97.88 93 PRO A CA 1
ATOM 740 C C . PRO A 1 93 ? -10.002 10.335 -8.210 1.00 97.88 93 PRO A C 1
ATOM 742 O O . PRO A 1 93 ? -9.203 10.286 -7.277 1.00 97.88 93 PRO A O 1
ATOM 745 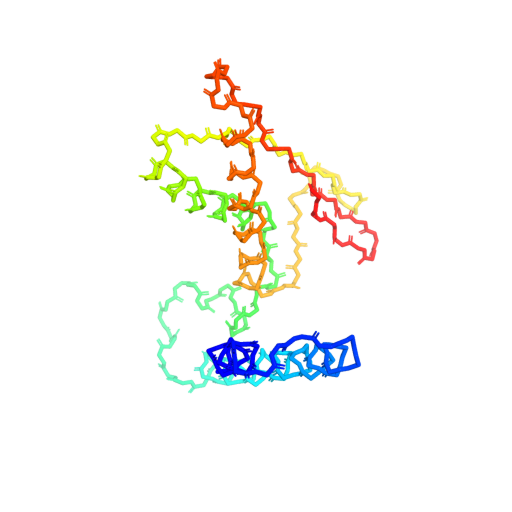N N . GLU A 1 94 ? -11.328 10.314 -8.043 1.00 98.00 94 GLU A N 1
ATOM 746 C CA . GLU A 1 94 ? -11.983 10.178 -6.732 1.00 98.00 94 GLU A CA 1
ATOM 747 C C . GLU A 1 94 ? -11.804 8.776 -6.117 1.00 98.00 94 GLU A C 1
ATOM 749 O O . GLU A 1 94 ? -11.444 7.821 -6.807 1.00 98.00 94 GLU A O 1
ATOM 754 N N . LEU A 1 95 ? -12.086 8.641 -4.816 1.00 98.44 95 LEU A N 1
ATOM 755 C CA . LEU A 1 95 ? -12.070 7.366 -4.088 1.00 98.44 95 LEU A CA 1
ATOM 756 C C . LEU A 1 95 ? -13.493 6.854 -3.848 1.00 98.44 95 LEU A C 1
ATOM 758 O O . LEU A 1 95 ? -14.288 7.511 -3.176 1.00 98.44 95 LEU A O 1
ATOM 762 N N . GLU A 1 96 ? -13.767 5.631 -4.288 1.00 98.44 96 GLU A N 1
ATOM 763 C CA . GLU A 1 96 ? -14.944 4.857 -3.891 1.00 98.44 96 GLU A CA 1
ATOM 764 C C . GLU A 1 96 ? -14.490 3.735 -2.955 1.00 98.44 96 GLU A C 1
ATOM 766 O O . GLU A 1 96 ? -13.702 2.880 -3.348 1.00 98.44 96 GLU A O 1
ATOM 771 N N . LEU A 1 97 ? -14.943 3.748 -1.698 1.00 97.62 97 LEU A N 1
ATOM 772 C CA . LEU A 1 97 ? -14.516 2.778 -0.688 1.00 97.62 97 LEU A CA 1
ATOM 773 C C . LEU A 1 97 ? -15.709 2.019 -0.119 1.00 97.62 97 LEU A C 1
ATOM 775 O O . LEU A 1 97 ? -16.624 2.625 0.438 1.00 97.62 97 LEU A O 1
ATOM 779 N N . GLU A 1 98 ? -15.632 0.694 -0.180 1.00 96.44 98 GLU A N 1
ATOM 780 C CA . GLU A 1 98 ? -16.598 -0.220 0.421 1.00 96.44 98 GLU A CA 1
ATOM 781 C C . GLU A 1 98 ? -15.941 -1.075 1.507 1.00 96.44 98 GLU A C 1
ATOM 783 O O . GLU A 1 98 ? -14.829 -1.585 1.345 1.00 96.44 98 GLU A O 1
ATOM 788 N N . GLU A 1 99 ? -16.642 -1.254 2.627 1.00 95.56 99 GLU A N 1
ATOM 789 C CA . GLU A 1 99 ? -16.196 -2.092 3.738 1.00 95.56 99 GLU A CA 1
ATOM 790 C C . GLU A 1 99 ? -17.157 -3.258 3.992 1.00 95.56 99 GLU A C 1
ATOM 792 O O . GLU A 1 99 ? -18.375 -3.095 4.046 1.00 95.56 99 GLU A O 1
ATOM 797 N N . LEU A 1 100 ? -16.598 -4.453 4.191 1.00 96.00 100 LEU A N 1
ATOM 798 C CA . LEU A 1 100 ? -17.339 -5.657 4.550 1.00 96.00 100 LEU A CA 1
ATOM 799 C C . LEU A 1 100 ? -16.676 -6.344 5.744 1.00 96.00 100 LEU A C 1
ATOM 801 O O . LEU A 1 100 ? -15.710 -7.099 5.615 1.00 96.00 100 LEU A O 1
ATOM 805 N N . ASN A 1 101 ? -17.231 -6.112 6.929 1.00 96.31 101 ASN A N 1
ATOM 806 C CA . ASN A 1 101 ? -16.804 -6.789 8.145 1.00 96.31 101 ASN A CA 1
ATOM 807 C C . ASN A 1 101 ? -17.645 -8.054 8.372 1.00 96.31 101 ASN A C 1
ATOM 809 O O . ASN A 1 101 ? -18.702 -8.002 9.000 1.00 96.31 101 ASN A O 1
ATOM 813 N N . ALA A 1 102 ? -17.184 -9.203 7.869 1.00 93.62 102 ALA A N 1
ATOM 814 C CA . ALA A 1 102 ? -17.899 -10.472 8.029 1.00 93.62 102 ALA A CA 1
ATOM 815 C C . ALA A 1 102 ? -17.846 -11.005 9.472 1.00 93.62 102 ALA A C 1
ATOM 817 O O . ALA A 1 102 ? -18.673 -11.831 9.858 1.00 93.62 102 ALA A O 1
ATOM 818 N N . LYS A 1 103 ? -16.883 -10.539 10.278 1.00 91.88 103 LYS A N 1
ATOM 819 C CA . LYS A 1 103 ? -16.735 -10.917 11.688 1.00 91.88 103 LYS A CA 1
ATOM 820 C C . LYS A 1 103 ? -17.732 -10.185 12.590 1.00 91.88 103 LYS A C 1
ATOM 822 O O . LYS A 1 103 ? -18.319 -10.808 13.471 1.00 91.88 103 LYS A O 1
ATOM 827 N N . SER A 1 104 ? -17.925 -8.890 12.344 1.00 92.50 104 SER A N 1
ATOM 828 C CA . SER A 1 104 ? -18.842 -8.017 13.082 1.00 92.50 104 SER A CA 1
ATOM 829 C C . SER A 1 104 ? -19.521 -7.026 12.124 1.00 92.50 104 SER A C 1
ATOM 831 O O . SER A 1 104 ? -19.039 -5.900 11.972 1.00 92.50 104 SER A O 1
ATOM 833 N N . PRO A 1 105 ? -20.630 -7.413 11.465 1.00 93.00 105 PRO A N 1
ATOM 834 C CA . PRO A 1 105 ? -21.325 -6.547 10.515 1.00 93.00 105 PRO A CA 1
ATOM 835 C C . PRO A 1 105 ? -21.710 -5.189 11.123 1.00 93.00 105 PRO A C 1
ATOM 837 O O . PRO A 1 105 ? -22.202 -5.123 12.249 1.00 93.00 105 PRO A O 1
ATOM 840 N N . GLY A 1 106 ? -21.476 -4.104 10.378 1.00 89.44 106 GLY A N 1
ATOM 841 C CA . GLY A 1 106 ? -21.769 -2.728 10.805 1.00 89.44 106 GLY A CA 1
ATOM 842 C C . GLY A 1 106 ? -20.754 -2.108 11.772 1.00 89.44 106 GLY A C 1
ATOM 843 O O . GLY A 1 106 ? -20.912 -0.947 12.146 1.00 89.44 106 GLY A O 1
ATOM 844 N N . GLN A 1 107 ? -19.714 -2.844 12.182 1.00 93.56 107 GLN A N 1
ATOM 845 C CA . GLN A 1 107 ? -18.605 -2.285 12.955 1.00 93.56 107 GLN A CA 1
ATOM 846 C C . GLN A 1 107 ? -17.406 -1.953 12.056 1.00 93.56 107 GLN A C 1
ATOM 848 O O . GLN A 1 107 ? -17.104 -2.737 11.148 1.00 93.56 107 GLN A O 1
ATOM 853 N N . PRO A 1 108 ? -16.658 -0.873 12.361 1.00 93.81 108 PRO A N 1
ATOM 854 C CA . PRO A 1 108 ? -15.434 -0.538 11.643 1.00 93.81 108 PRO A CA 1
ATOM 855 C C . PRO A 1 108 ? -14.438 -1.699 11.629 1.00 93.81 108 PRO A C 1
ATOM 857 O O . PRO A 1 108 ? -14.266 -2.405 12.629 1.00 93.81 108 PRO A O 1
ATOM 860 N N . ILE A 1 109 ? -13.737 -1.870 10.510 1.00 96.31 109 ILE A N 1
ATOM 861 C CA . ILE A 1 109 ? -12.691 -2.886 10.383 1.00 96.31 109 ILE A CA 1
ATOM 862 C C . ILE A 1 109 ? -11.452 -2.443 11.170 1.00 96.31 109 ILE A C 1
ATOM 864 O O . ILE A 1 109 ? -10.724 -1.527 10.773 1.00 96.31 109 ILE A O 1
ATOM 868 N N . GLN A 1 110 ? -11.210 -3.120 12.295 1.00 95.75 110 GLN A N 1
ATOM 869 C CA . GLN A 1 110 ? -10.054 -2.894 13.158 1.00 95.75 110 GLN A CA 1
ATOM 870 C C . GLN A 1 110 ? -9.170 -4.133 13.254 1.00 95.75 110 GLN A C 1
ATOM 872 O O . GLN A 1 110 ? -9.659 -5.245 13.459 1.00 95.75 110 GLN A O 1
ATOM 877 N N . VAL A 1 111 ? -7.856 -3.926 13.163 1.00 96.38 111 VAL A N 1
ATOM 878 C CA . VAL A 1 111 ? -6.846 -4.983 13.312 1.00 96.38 111 VAL A CA 1
ATOM 879 C C . VAL A 1 111 ? -5.685 -4.533 14.194 1.00 96.38 111 VAL A C 1
ATOM 881 O O . VAL A 1 111 ? -5.408 -3.342 14.328 1.00 96.38 111 VAL A O 1
ATOM 884 N N . VAL A 1 112 ? -4.965 -5.494 14.773 1.00 97.62 112 VAL A N 1
ATOM 885 C CA . VAL A 1 112 ? -3.678 -5.227 15.424 1.00 97.62 112 VAL A CA 1
ATOM 886 C C . VAL A 1 112 ? -2.613 -5.152 14.334 1.00 97.62 112 VAL A C 1
ATOM 888 O O . VAL A 1 112 ? -2.284 -6.167 13.723 1.00 97.62 112 VAL A O 1
ATOM 891 N N . TYR A 1 113 ? -2.081 -3.962 14.058 1.00 98.00 113 TYR A N 1
ATOM 892 C CA . TYR A 1 113 ? -1.095 -3.790 12.987 1.00 98.00 113 TYR A CA 1
ATOM 893 C C . TYR A 1 113 ? -0.176 -2.591 13.220 1.00 98.00 113 TYR A C 1
ATOM 895 O O . TYR A 1 113 ? -0.369 -1.814 14.152 1.00 98.00 113 TYR A O 1
ATOM 903 N N . VAL A 1 114 ? 0.834 -2.434 12.364 1.00 97.25 114 VAL A N 1
ATOM 904 C CA . VAL A 1 114 ? 1.695 -1.244 12.316 1.00 97.25 114 VAL A CA 1
ATOM 905 C C . VAL A 1 114 ? 1.113 -0.282 11.270 1.00 97.25 114 VAL A C 1
ATOM 907 O O . VAL A 1 114 ? 1.273 -0.545 10.075 1.00 97.25 114 VAL A O 1
ATOM 910 N N . PRO A 1 115 ? 0.444 0.825 11.660 1.00 96.81 115 PRO A N 1
ATOM 911 C CA . PRO A 1 115 ? -0.279 1.676 10.709 1.00 96.81 115 PRO A CA 1
ATOM 912 C C . PRO A 1 115 ? 0.616 2.238 9.602 1.00 96.81 115 PRO A C 1
ATOM 914 O O . PRO A 1 115 ? 0.201 2.312 8.453 1.00 96.81 115 PRO A O 1
ATOM 917 N N . SER A 1 116 ? 1.875 2.563 9.918 1.00 96.94 116 SER A N 1
ATOM 918 C CA . SER A 1 116 ? 2.829 3.078 8.931 1.00 96.94 116 SER A CA 1
ATOM 919 C C . SER A 1 116 ? 3.197 2.059 7.849 1.00 96.94 116 SER A C 1
ATOM 921 O O . SER A 1 116 ? 3.448 2.455 6.715 1.00 96.94 116 SER A O 1
ATOM 923 N N . HIS A 1 117 ? 3.209 0.755 8.156 1.00 98.25 117 HIS A N 1
ATOM 924 C CA . HIS A 1 117 ? 3.442 -0.280 7.144 1.00 98.25 117 HIS A CA 1
ATOM 925 C C . HIS A 1 117 ? 2.264 -0.350 6.169 1.00 98.25 117 HIS A C 1
ATOM 927 O O . HIS A 1 117 ? 2.475 -0.343 4.959 1.00 98.25 117 HIS A O 1
ATOM 933 N N . LEU A 1 118 ? 1.032 -0.356 6.695 1.00 98.38 118 LEU A N 1
ATOM 934 C CA . LEU A 1 118 ? -0.180 -0.337 5.876 1.00 98.38 118 LEU A CA 1
ATOM 935 C C . LEU A 1 118 ? -0.242 0.930 5.017 1.00 98.38 118 LEU A C 1
ATOM 937 O O . LEU A 1 118 ? -0.419 0.819 3.808 1.00 98.38 118 LEU A O 1
ATOM 941 N N . TYR A 1 119 ? -0.002 2.098 5.621 1.00 98.56 119 TYR A N 1
ATOM 942 C CA . TYR A 1 119 ? 0.069 3.386 4.931 1.00 98.56 119 TYR A CA 1
ATOM 943 C C . TYR A 1 119 ? 1.039 3.345 3.745 1.00 98.56 119 TYR A C 1
ATOM 945 O O . TYR A 1 119 ? 0.677 3.744 2.644 1.00 98.56 119 TYR A O 1
ATOM 953 N N . HIS A 1 120 ? 2.260 2.835 3.945 1.00 98.25 120 HIS A N 1
ATOM 954 C CA . HIS A 1 120 ? 3.245 2.747 2.868 1.00 98.25 120 HIS A CA 1
ATOM 955 C C . HIS A 1 120 ? 2.768 1.863 1.712 1.00 98.25 120 HIS A C 1
ATOM 957 O O . HIS A 1 120 ? 2.951 2.246 0.561 1.00 98.25 120 HIS A O 1
ATOM 963 N N . MET A 1 121 ? 2.137 0.718 1.994 1.00 98.62 121 MET A N 1
ATOM 964 C CA . MET A 1 121 ? 1.611 -0.161 0.941 1.00 98.62 121 MET A CA 1
ATOM 965 C C . MET A 1 121 ? 0.509 0.530 0.132 1.00 98.62 121 MET A C 1
ATOM 967 O O . MET A 1 121 ? 0.592 0.588 -1.092 1.00 98.62 121 MET A O 1
ATOM 971 N N . VAL A 1 122 ? -0.496 1.095 0.807 1.00 98.38 122 VAL A N 1
ATOM 972 C CA . VAL A 1 122 ? -1.642 1.715 0.123 1.00 98.38 122 VAL A CA 1
ATOM 973 C C . VAL A 1 122 ? -1.243 2.998 -0.606 1.00 98.38 122 VAL A C 1
ATOM 975 O O . VAL A 1 122 ? -1.700 3.222 -1.718 1.00 98.38 122 VAL A O 1
ATOM 978 N N . PHE A 1 123 ? -0.333 3.802 -0.047 1.00 98.69 123 PHE A N 1
ATOM 979 C CA . PHE A 1 123 ? 0.178 5.013 -0.695 1.00 98.69 123 PHE A CA 1
ATOM 980 C C . PHE A 1 123 ? 0.879 4.706 -2.026 1.00 98.69 123 PHE A C 1
ATOM 982 O O . PHE A 1 123 ? 0.628 5.379 -3.025 1.00 98.69 123 PHE A O 1
ATOM 989 N N . GLU A 1 124 ? 1.730 3.675 -2.073 1.00 98.69 124 GLU A N 1
ATOM 990 C CA . GLU A 1 124 ? 2.396 3.272 -3.318 1.00 98.69 124 GLU A CA 1
ATOM 991 C C . GLU A 1 124 ? 1.400 2.722 -4.351 1.00 98.69 124 GLU A C 1
ATOM 993 O O . GLU A 1 124 ? 1.493 3.064 -5.532 1.00 98.69 124 GLU A O 1
ATOM 998 N N . LEU A 1 125 ? 0.408 1.935 -3.917 1.00 98.75 125 LEU A N 1
ATOM 999 C CA . LEU A 1 125 ? -0.654 1.441 -4.800 1.00 98.75 125 LEU A CA 1
ATOM 1000 C C . LEU A 1 125 ? -1.508 2.584 -5.366 1.00 98.75 125 LEU A C 1
ATOM 1002 O O . LEU A 1 125 ? -1.739 2.616 -6.574 1.00 98.75 125 LEU A O 1
ATOM 1006 N N . PHE A 1 126 ? -1.911 3.554 -4.539 1.00 98.81 126 PHE A N 1
ATOM 1007 C CA . PHE A 1 126 ? -2.681 4.710 -4.996 1.00 98.81 126 PHE A CA 1
ATOM 1008 C C . PHE A 1 126 ? -1.911 5.558 -5.999 1.00 98.81 126 PHE A C 1
ATOM 1010 O O . PHE A 1 126 ? -2.478 5.910 -7.027 1.00 98.81 126 PHE A O 1
ATOM 1017 N N . LYS A 1 127 ? -0.620 5.839 -5.775 1.00 98.62 127 LYS A N 1
ATOM 1018 C CA . LYS A 1 127 ? 0.193 6.562 -6.769 1.00 98.62 127 LYS A CA 1
ATOM 1019 C C . LYS A 1 127 ? 0.198 5.855 -8.124 1.00 98.62 127 LYS A C 1
ATOM 1021 O O . LYS A 1 127 ? 0.044 6.512 -9.150 1.00 98.62 127 LYS A O 1
ATOM 1026 N N . ASN A 1 128 ? 0.362 4.532 -8.127 1.00 98.62 128 ASN A N 1
ATOM 1027 C CA . ASN A 1 128 ? 0.371 3.746 -9.360 1.00 98.62 128 ASN A CA 1
ATOM 1028 C C . ASN A 1 128 ? -0.998 3.761 -10.051 1.00 98.62 128 ASN A C 1
ATOM 1030 O O . ASN A 1 128 ? -1.064 3.998 -11.256 1.00 98.62 128 ASN A O 1
ATOM 1034 N N . ALA A 1 129 ? -2.081 3.556 -9.295 1.00 98.62 129 ALA A N 1
ATOM 1035 C CA . ALA A 1 129 ? -3.445 3.586 -9.816 1.00 98.62 129 ALA A CA 1
ATOM 1036 C C . ALA A 1 129 ? -3.814 4.973 -10.365 1.00 98.62 129 ALA A C 1
ATOM 1038 O O . ALA A 1 129 ? -4.292 5.077 -11.490 1.00 98.62 129 ALA A O 1
ATOM 1039 N N . MET A 1 130 ? -3.519 6.043 -9.621 1.00 98.56 130 MET A N 1
ATOM 1040 C CA . MET A 1 130 ? -3.741 7.425 -10.052 1.00 98.56 130 MET A CA 1
ATOM 1041 C C . MET A 1 130 ? -2.971 7.730 -11.332 1.00 98.56 130 MET A C 1
ATOM 1043 O O . MET A 1 130 ? -3.576 8.166 -12.305 1.00 98.56 130 MET A O 1
ATOM 1047 N N . ARG A 1 131 ? -1.666 7.435 -11.373 1.00 98.31 131 ARG A N 1
ATOM 1048 C CA . ARG A 1 131 ? -0.846 7.640 -12.572 1.00 98.31 131 ARG A CA 1
ATOM 1049 C C . ARG A 1 131 ? -1.435 6.928 -13.789 1.00 98.31 131 ARG A C 1
ATOM 1051 O O . ARG A 1 131 ? -1.609 7.554 -14.829 1.00 98.31 131 ARG A O 1
ATOM 1058 N N . ALA A 1 132 ? -1.769 5.645 -13.649 1.00 98.25 132 ALA A N 1
ATOM 1059 C CA . ALA A 1 132 ? -2.350 4.861 -14.733 1.00 98.25 132 ALA A CA 1
ATOM 1060 C C . ALA A 1 132 ? -3.691 5.446 -15.208 1.00 98.25 132 ALA A C 1
ATOM 1062 O O . ALA A 1 132 ? -3.907 5.591 -16.410 1.00 98.25 132 ALA A O 1
ATOM 1063 N N . THR A 1 133 ? -4.573 5.832 -14.281 1.00 98.12 133 THR A N 1
ATOM 1064 C CA . THR A 1 133 ? -5.872 6.433 -14.607 1.00 98.12 133 THR A CA 1
ATOM 1065 C C . THR A 1 133 ? -5.719 7.774 -15.319 1.00 98.12 133 THR A C 1
ATOM 1067 O O . THR A 1 133 ? -6.364 7.977 -16.351 1.00 98.12 133 THR A O 1
ATOM 1070 N N . MET A 1 134 ? -4.858 8.657 -14.803 1.00 97.25 134 MET A N 1
ATOM 1071 C CA . MET A 1 134 ? -4.619 9.990 -15.361 1.00 97.25 134 MET A CA 1
ATOM 1072 C C . MET A 1 134 ? -4.014 9.916 -16.763 1.00 97.25 134 MET A C 1
ATOM 1074 O O . MET A 1 134 ? -4.505 10.581 -17.672 1.00 97.25 134 MET A O 1
ATOM 1078 N N . GLU A 1 135 ? -2.990 9.079 -16.960 1.00 96.50 135 GLU A N 1
ATOM 1079 C CA . GLU A 1 135 ? -2.324 8.925 -18.259 1.00 96.50 135 GLU A CA 1
ATOM 1080 C C . GLU A 1 135 ? -3.236 8.242 -19.292 1.00 96.50 135 GLU A C 1
ATOM 1082 O O . GLU A 1 135 ? -3.243 8.633 -20.456 1.00 96.50 135 GLU A O 1
ATOM 1087 N N . HIS A 1 136 ? -4.056 7.264 -18.887 1.00 96.31 136 HIS A N 1
ATOM 1088 C CA . HIS A 1 136 ? -4.935 6.542 -19.815 1.00 96.31 136 HIS A CA 1
ATOM 1089 C C . HIS A 1 136 ? -6.189 7.330 -20.232 1.00 96.31 136 HIS A C 1
ATOM 1091 O O . HIS A 1 136 ? -6.729 7.105 -21.315 1.00 96.31 136 HIS A O 1
ATOM 1097 N N . HIS A 1 137 ? -6.673 8.244 -19.385 1.00 94.94 137 HIS A N 1
ATOM 1098 C CA . HIS A 1 137 ? -7.885 9.036 -19.642 1.00 94.94 137 HIS A CA 1
ATOM 1099 C C . HIS A 1 137 ? -7.596 10.512 -19.948 1.00 94.94 137 HIS A C 1
ATOM 1101 O O . HIS A 1 137 ? -8.529 11.318 -19.969 1.00 94.94 137 HIS A O 1
ATOM 1107 N N . ALA A 1 138 ? -6.334 10.865 -20.219 1.00 90.75 138 ALA A N 1
ATOM 1108 C CA . ALA A 1 138 ? -5.902 12.238 -20.479 1.00 90.75 138 ALA A CA 1
ATOM 1109 C C . ALA A 1 138 ? -6.749 12.934 -21.562 1.00 90.75 138 ALA A C 1
ATOM 1111 O O . ALA A 1 138 ? -7.202 14.056 -21.356 1.00 90.75 138 ALA A O 1
ATOM 1112 N N . ASP A 1 139 ? -7.054 12.233 -22.658 1.00 89.25 139 ASP A N 1
ATOM 1113 C CA . ASP A 1 139 ? -7.806 12.789 -23.793 1.00 89.25 139 ASP A CA 1
ATOM 1114 C C . ASP A 1 139 ? -9.301 12.994 -23.505 1.00 89.25 139 ASP A C 1
ATOM 1116 O O . ASP A 1 139 ? -9.970 13.782 -24.172 1.00 89.25 139 ASP A O 1
ATOM 1120 N N . LYS A 1 140 ? -9.855 12.260 -22.530 1.00 86.88 140 LYS A N 1
ATOM 1121 C CA . LYS A 1 140 ? -11.291 12.284 -22.209 1.00 86.88 140 LYS A CA 1
ATOM 1122 C C . LYS A 1 140 ? -11.637 13.346 -21.168 1.00 86.88 140 LYS A C 1
ATOM 1124 O O . LYS A 1 140 ? -12.795 13.746 -21.092 1.00 86.88 140 LYS A O 1
ATOM 1129 N N . GLY A 1 141 ? -10.675 13.749 -20.333 1.00 83.69 141 GLY A N 1
ATOM 1130 C CA . GLY A 1 141 ? -10.885 14.692 -19.225 1.00 83.69 141 GLY A CA 1
ATOM 1131 C C . GLY A 1 141 ? -11.832 14.190 -18.123 1.00 83.69 141 GLY A C 1
ATOM 1132 O O . GLY A 1 141 ? -12.192 14.953 -17.231 1.00 83.69 141 GLY A O 1
ATOM 1133 N N . VAL A 1 142 ? -12.240 12.918 -18.181 1.00 91.56 142 VAL A N 1
ATOM 1134 C CA . VAL A 1 142 ? -13.092 12.247 -17.194 1.00 91.56 142 VAL A CA 1
ATOM 1135 C C . VAL A 1 142 ? -12.319 11.056 -16.649 1.00 91.56 142 VAL A C 1
ATOM 1137 O O . VAL A 1 142 ? -11.974 10.140 -17.398 1.00 91.56 142 VAL A O 1
ATOM 1140 N N . TYR A 1 143 ? -12.061 11.077 -15.345 1.00 96.00 143 TYR A N 1
ATOM 1141 C CA . TYR A 1 143 ? -11.236 10.087 -14.664 1.00 96.00 143 TYR A CA 1
ATOM 1142 C C . TYR A 1 143 ? -12.127 9.162 -13.831 1.00 96.00 143 TYR A C 1
ATOM 1144 O O . TYR A 1 143 ? -12.811 9.652 -12.930 1.00 96.00 143 TYR A O 1
ATOM 1152 N N . PRO A 1 144 ? -12.167 7.849 -14.123 1.00 97.44 144 PRO A N 1
ATOM 1153 C CA . PRO A 1 144 ? -12.919 6.916 -13.296 1.00 97.44 144 PRO A CA 1
ATOM 1154 C C . PRO A 1 144 ? -12.354 6.885 -11.866 1.00 97.44 144 PRO A C 1
ATOM 1156 O O . PRO A 1 144 ? -11.135 7.004 -11.693 1.00 97.44 144 PRO A O 1
ATOM 1159 N N . PRO A 1 145 ? -13.214 6.714 -10.848 1.00 98.19 145 PRO A N 1
ATOM 1160 C CA . PRO A 1 145 ? -12.773 6.632 -9.466 1.00 98.19 145 PRO A CA 1
ATOM 1161 C C . PRO A 1 145 ? -11.942 5.370 -9.221 1.00 98.19 145 PRO A C 1
ATOM 1163 O O . PRO A 1 145 ? -12.104 4.342 -9.884 1.00 98.19 145 PRO A O 1
ATOM 1166 N N . ILE A 1 146 ? -11.057 5.441 -8.232 1.00 98.50 146 ILE A N 1
ATOM 1167 C CA . ILE A 1 146 ? -10.349 4.278 -7.708 1.00 98.50 146 ILE A CA 1
ATOM 1168 C C . ILE A 1 146 ? -11.277 3.588 -6.711 1.00 98.50 146 ILE A C 1
ATOM 1170 O O . ILE A 1 146 ? -11.642 4.168 -5.690 1.00 98.50 146 ILE A O 1
ATOM 1174 N N . GLN A 1 147 ? -11.642 2.346 -7.013 1.00 98.44 147 GLN A N 1
ATOM 1175 C CA . GLN A 1 147 ? -12.502 1.525 -6.167 1.00 98.44 147 GLN A CA 1
ATOM 1176 C C . GLN A 1 147 ? -11.663 0.683 -5.214 1.00 98.44 147 GLN A C 1
ATOM 1178 O O . GLN A 1 147 ? -10.816 -0.088 -5.661 1.00 98.44 147 GLN A O 1
ATOM 1183 N N . VAL A 1 148 ? -11.926 0.800 -3.915 1.00 98.50 148 VAL A N 1
ATOM 1184 C CA . VAL A 1 148 ? -11.247 0.046 -2.860 1.00 98.50 148 VAL A CA 1
ATOM 1185 C C . VAL A 1 148 ? -12.257 -0.757 -2.060 1.00 98.50 148 VAL A C 1
ATOM 1187 O O . VAL A 1 148 ? -13.221 -0.213 -1.528 1.00 98.50 148 VAL A O 1
ATOM 1190 N N . HIS A 1 149 ? -11.999 -2.052 -1.918 1.00 97.75 149 HIS A N 1
ATOM 1191 C CA . HIS A 1 149 ? -12.803 -2.951 -1.100 1.00 97.75 149 HIS A CA 1
ATOM 1192 C C . HIS A 1 149 ? -11.974 -3.446 0.080 1.00 97.75 149 HIS A C 1
ATOM 1194 O O . HIS A 1 149 ? -10.932 -4.083 -0.095 1.00 97.75 149 HIS A O 1
ATOM 1200 N N . VAL A 1 150 ? -12.456 -3.186 1.293 1.00 97.81 150 VAL A N 1
ATOM 1201 C CA . VAL A 1 150 ? -11.838 -3.656 2.535 1.00 97.81 150 VAL A CA 1
ATOM 1202 C C . VAL A 1 150 ? -12.715 -4.740 3.132 1.00 97.81 150 VAL A C 1
ATOM 1204 O O . VAL A 1 150 ? -13.859 -4.491 3.501 1.00 97.81 150 VAL A O 1
ATOM 1207 N N . THR A 1 151 ? -12.187 -5.953 3.254 1.00 97.62 151 THR A N 1
ATOM 1208 C CA . THR A 1 151 ? -12.946 -7.087 3.789 1.00 97.62 151 THR A CA 1
ATOM 1209 C C . THR A 1 151 ? -12.221 -7.722 4.966 1.00 97.62 151 THR A C 1
ATOM 1211 O O . THR A 1 151 ? -11.005 -7.911 4.924 1.00 97.62 151 THR A O 1
ATOM 1214 N N . LEU A 1 152 ? -12.963 -8.031 6.031 1.00 97.81 152 LEU A N 1
ATOM 1215 C CA . LEU A 1 152 ? -12.454 -8.743 7.203 1.00 97.81 152 LEU A CA 1
ATOM 1216 C C . LEU A 1 152 ? -13.205 -10.063 7.364 1.00 97.81 152 LEU A C 1
ATOM 1218 O O . LEU A 1 152 ? -14.389 -10.077 7.710 1.00 97.81 152 LEU A O 1
ATOM 1222 N N . GLY A 1 153 ? -12.500 -11.161 7.109 1.00 95.25 153 GLY A N 1
ATOM 1223 C CA . GLY A 1 153 ? -12.968 -12.524 7.309 1.00 95.25 153 GLY A CA 1
ATOM 1224 C C . GLY A 1 153 ? -12.631 -13.069 8.698 1.00 95.25 153 GLY A C 1
ATOM 1225 O O . GLY A 1 153 ? -12.398 -12.331 9.658 1.00 95.25 153 GLY A O 1
ATOM 1226 N N . LYS A 1 154 ? -12.615 -14.402 8.814 1.00 93.69 154 LYS A N 1
ATOM 1227 C CA . LYS A 1 154 ? -12.208 -15.086 10.053 1.00 93.69 154 LYS A CA 1
ATOM 1228 C C . LYS A 1 154 ? -10.697 -15.018 10.283 1.00 93.69 154 LYS A C 1
ATOM 1230 O O . LYS A 1 154 ? -10.277 -14.852 11.425 1.00 93.69 154 LYS A O 1
ATOM 1235 N N . GLU A 1 155 ? -9.924 -15.141 9.208 1.00 95.12 155 GLU A N 1
ATOM 1236 C CA . GLU A 1 155 ? -8.455 -15.198 9.230 1.00 95.12 155 GLU A CA 1
ATOM 1237 C C . GLU A 1 155 ? -7.836 -14.013 8.485 1.00 95.12 155 GLU A C 1
ATOM 1239 O O . GLU A 1 155 ? -6.866 -13.426 8.963 1.00 95.12 155 GLU A O 1
ATOM 1244 N N . ASP A 1 156 ? -8.454 -13.606 7.375 1.00 96.88 156 ASP A N 1
ATOM 1245 C CA . ASP A 1 156 ? -7.882 -12.609 6.479 1.00 96.88 156 ASP A CA 1
ATOM 1246 C C . ASP A 1 156 ? -8.475 -11.211 6.662 1.00 96.88 156 ASP A C 1
ATOM 1248 O O . ASP A 1 156 ? -9.685 -11.025 6.818 1.00 96.88 156 ASP A O 1
ATOM 1252 N N . LEU A 1 157 ? -7.593 -10.219 6.547 1.00 97.75 157 LEU A N 1
ATOM 1253 C CA . LEU A 1 157 ? -7.928 -8.857 6.154 1.00 97.75 157 LEU A CA 1
ATOM 1254 C C . LEU A 1 157 ? -7.469 -8.677 4.704 1.00 97.75 157 LEU A C 1
ATOM 1256 O O . LEU A 1 157 ? -6.281 -8.821 4.416 1.00 97.75 157 LEU A O 1
ATOM 1260 N N . THR A 1 158 ? -8.377 -8.320 3.803 1.00 97.69 158 THR A N 1
ATOM 1261 C CA . THR A 1 158 ? -8.051 -8.051 2.397 1.00 97.69 158 THR A CA 1
ATOM 1262 C C . THR A 1 158 ? -8.383 -6.610 2.044 1.00 97.69 158 THR A C 1
ATOM 1264 O O . THR A 1 158 ? -9.485 -6.141 2.321 1.00 97.69 158 THR A O 1
ATOM 1267 N N . VAL A 1 159 ? -7.429 -5.930 1.408 1.00 97.88 159 VAL A N 1
ATOM 1268 C CA . VAL A 1 159 ? -7.603 -4.617 0.779 1.00 97.88 159 VAL A CA 1
ATOM 1269 C C . VAL A 1 159 ? -7.365 -4.819 -0.712 1.00 97.88 159 VAL A C 1
ATOM 1271 O O . VAL A 1 159 ? -6.279 -5.260 -1.091 1.00 97.88 159 VAL A O 1
ATOM 1274 N N . LYS A 1 160 ? -8.388 -4.567 -1.525 1.00 95.31 160 LYS A N 1
ATOM 1275 C CA . LYS A 1 160 ? -8.357 -4.739 -2.979 1.00 95.31 160 LYS A CA 1
ATOM 1276 C C . LYS A 1 160 ? -8.668 -3.424 -3.664 1.00 95.31 160 LYS A C 1
ATOM 1278 O O . LYS A 1 160 ? -9.713 -2.847 -3.295 1.00 95.31 160 LYS A O 1
#

Sequence (160 aa):
MAEGVVEYKESFGVDPVTSQNVQYFLDRFYMSRISIRMLLNQHSLLFGGKGKGSLSHRKHVGSINPNCNVVEVIKDGYENARRLCDLYYINSPELELEELNAKSPGQPIQVVYVPSHLYHMVFELFKNAMRATMEHHADKGVYPPIQVHVTLGKEDLTVK

InterPro domains:
  IPR018955 Branched-chain alpha-ketoacid dehydrogenase kinase/Pyruvate dehydrogenase kinase, N-terminal [PF10436] (1-65)
  IPR036784 Alpha-ketoacid/pyruvate dehydrogenase kinase, N-terminal domain superfamily [G3DSA:1.20.140.20] (1-59)
  IPR036784 Alpha-ketoacid/pyruvate dehydrogenase kinase, N-terminal domain superfamily [SSF69012] (1-49)
  IPR036890 Histidine kinase/HSP90-like ATPase superfamily [G3DSA:3.30.565.10] (60-160)
  IPR036890 Histidine kinase/HSP90-like ATPase superfamily [SSF55874] (62-159)
  IPR039028 PDK/BCKDK protein kinase [PTHR11947] (1-160)

Foldseek 3Di:
DVVVVVVCCVPPNDDPVVVVVVVVVVVVVVVVVVVVCVVVQLCCQQPVPPHPDDPVSVQANRQKGAWDQLVVLLVVLLVVLQVVLCVVQVGWAAEAEEEAEPPDPPDGDTHTGRSVVSSVVSNVVNNVVRVVQCVVCVVVPDGHHDYWYWYDDPPDTDID

Organism: Cervus elaphus hippelaphus (NCBI:txid46360)

Mean predicted aligned error: 4.91 Å

pLDDT: mean 93.35, std 9.67, range [52.81, 98.81]